Protein AF-A0A354UTJ9-F1 (afdb_monomer)

Structure (mmCIF, N/CA/C/O backbone):
data_AF-A0A354UTJ9-F1
#
_entry.id   AF-A0A354UTJ9-F1
#
loop_
_atom_site.group_PDB
_atom_site.id
_atom_site.type_symbol
_atom_site.label_atom_id
_atom_site.label_alt_id
_atom_site.label_comp_id
_atom_site.label_asym_id
_atom_site.label_entity_id
_atom_site.label_seq_id
_atom_site.pdbx_PDB_ins_code
_atom_site.Cartn_x
_atom_site.Cartn_y
_atom_site.Cartn_z
_atom_site.occupancy
_atom_site.B_iso_or_equiv
_atom_site.auth_seq_id
_atom_site.auth_comp_id
_atom_site.auth_asym_id
_atom_site.auth_atom_id
_atom_site.pdbx_PDB_model_num
ATOM 1 N N . MET A 1 1 ? -16.899 8.400 -0.176 1.00 86.94 1 MET A N 1
ATOM 2 C CA . MET A 1 1 ? -15.463 8.685 0.116 1.00 86.94 1 MET A CA 1
ATOM 3 C C . MET A 1 1 ? -15.221 9.088 1.576 1.00 86.94 1 MET A C 1
ATOM 5 O O . MET A 1 1 ? -15.669 10.151 2.000 1.00 86.94 1 MET A O 1
ATOM 9 N N . LYS A 1 2 ? -14.462 8.283 2.331 1.00 93.56 2 LYS A N 1
ATOM 10 C CA . LYS A 1 2 ? -14.085 8.515 3.740 1.00 93.56 2 LYS A CA 1
ATOM 11 C C . LYS A 1 2 ? -12.638 9.000 3.842 1.00 93.56 2 LYS A C 1
ATOM 13 O O . LYS A 1 2 ? -11.734 8.333 3.350 1.00 93.56 2 LYS A O 1
ATOM 18 N N . LYS A 1 3 ? -12.393 10.147 4.485 1.00 97.06 3 LYS A N 1
ATOM 19 C CA . LYS A 1 3 ? -11.025 10.623 4.762 1.00 97.06 3 LYS A CA 1
ATOM 20 C C . LYS A 1 3 ? -10.409 9.790 5.889 1.00 97.06 3 LYS A C 1
ATOM 22 O O . LYS A 1 3 ? -11.050 9.632 6.921 1.00 97.06 3 LYS A O 1
ATOM 27 N N . VAL A 1 4 ? -9.175 9.327 5.703 1.00 97.25 4 VAL A N 1
ATOM 28 C CA . VAL A 1 4 ? -8.448 8.500 6.681 1.00 97.25 4 VAL A CA 1
ATOM 29 C C . VAL A 1 4 ? -7.002 8.959 6.844 1.00 97.25 4 VAL A C 1
ATOM 31 O O . VAL A 1 4 ? -6.419 9.572 5.940 1.00 97.25 4 VAL A O 1
ATOM 34 N N . VAL A 1 5 ? -6.409 8.643 7.989 1.00 97.50 5 VAL A N 1
ATOM 35 C CA . VAL A 1 5 ? -4.955 8.585 8.166 1.00 97.50 5 VAL A CA 1
ATOM 36 C C . VAL A 1 5 ? -4.512 7.163 7.859 1.00 97.50 5 VAL A C 1
ATOM 38 O O . VAL A 1 5 ? -5.153 6.218 8.301 1.00 97.50 5 VAL A O 1
ATOM 41 N N . TYR A 1 6 ? -3.418 6.993 7.121 1.00 97.81 6 TYR A N 1
ATOM 42 C CA . TYR A 1 6 ? -2.927 5.666 6.753 1.00 97.81 6 TYR A CA 1
ATOM 43 C C . TYR A 1 6 ? -1.425 5.492 6.999 1.00 97.81 6 TYR A C 1
ATOM 45 O O . TYR A 1 6 ? -0.645 6.449 7.064 1.00 97.81 6 TYR A O 1
ATOM 53 N N . SER A 1 7 ? -1.014 4.229 7.085 1.00 96.88 7 SER A N 1
ATOM 54 C CA . SER A 1 7 ? 0.371 3.770 7.117 1.00 96.88 7 SER A CA 1
ATOM 55 C C . SER A 1 7 ? 0.489 2.481 6.309 1.00 96.88 7 SER A C 1
ATOM 57 O O . SER A 1 7 ? -0.135 1.484 6.652 1.00 96.88 7 SER A O 1
ATOM 59 N N . ILE A 1 8 ? 1.336 2.487 5.284 1.00 96.69 8 ILE A N 1
ATOM 60 C CA . ILE A 1 8 ? 1.539 1.377 4.353 1.00 96.69 8 ILE A CA 1
ATOM 61 C C . ILE A 1 8 ? 3.026 1.027 4.309 1.00 96.69 8 ILE A C 1
ATOM 63 O O . ILE A 1 8 ? 3.877 1.918 4.247 1.00 96.69 8 ILE A O 1
ATOM 67 N N . LYS A 1 9 ? 3.347 -0.267 4.334 1.00 95.62 9 LYS A N 1
ATOM 68 C CA . LYS A 1 9 ? 4.718 -0.788 4.225 1.00 95.62 9 LYS A CA 1
ATOM 69 C C . LYS A 1 9 ? 4.750 -1.983 3.285 1.00 95.62 9 LYS A C 1
ATOM 71 O O . LYS A 1 9 ? 3.841 -2.804 3.338 1.00 95.62 9 LYS A O 1
ATOM 76 N N . LYS A 1 10 ? 5.801 -2.125 2.474 1.00 94.25 10 LYS A N 1
ATOM 77 C CA . LYS A 1 10 ? 6.042 -3.386 1.751 1.00 94.25 10 LYS A CA 1
ATOM 78 C C . LYS A 1 10 ? 6.404 -4.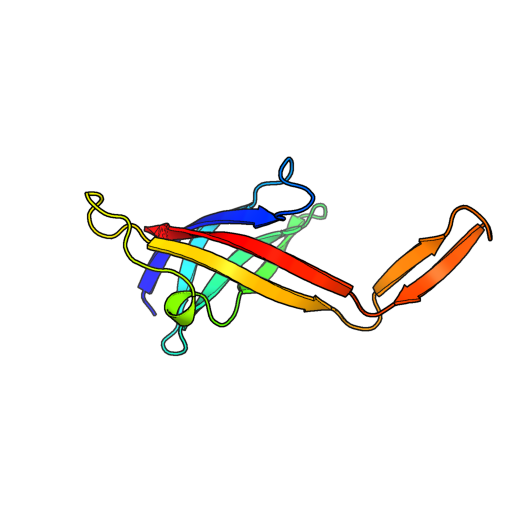469 2.764 1.00 94.25 10 LYS A C 1
ATOM 80 O O . LYS A 1 10 ? 7.217 -4.219 3.651 1.00 94.25 10 LYS A O 1
ATOM 85 N N . VAL A 1 11 ? 5.851 -5.669 2.618 1.00 91.44 11 VAL A N 1
ATOM 86 C CA . VAL A 1 11 ? 6.122 -6.768 3.561 1.00 91.44 11 VAL A CA 1
ATOM 87 C C . VAL A 1 11 ? 7.564 -7.257 3.443 1.00 91.44 11 VAL A C 1
ATOM 89 O O . VAL A 1 11 ? 8.264 -7.368 4.443 1.00 91.44 11 VAL A O 1
ATOM 92 N N . ARG A 1 12 ? 8.050 -7.466 2.214 1.00 83.12 12 ARG A N 1
ATOM 93 C CA . ARG A 1 12 ? 9.417 -7.954 1.953 1.00 83.12 12 ARG A CA 1
ATOM 94 C C . ARG A 1 12 ? 10.509 -6.875 2.047 1.00 83.12 12 ARG A C 1
ATOM 96 O O . ARG A 1 12 ? 11.682 -7.200 1.928 1.00 83.12 12 ARG A O 1
ATOM 103 N N . ASN A 1 13 ? 10.142 -5.602 2.222 1.00 77.38 13 ASN A N 1
ATOM 104 C CA . ASN A 1 13 ? 11.080 -4.485 2.378 1.00 77.38 13 ASN A CA 1
ATOM 105 C C . ASN A 1 13 ? 10.438 -3.369 3.222 1.00 77.38 13 ASN A C 1
ATOM 107 O O . ASN A 1 13 ? 9.905 -2.390 2.695 1.00 77.38 13 ASN A O 1
ATOM 111 N N . SER A 1 14 ? 10.425 -3.563 4.542 1.00 73.25 14 SER A N 1
ATOM 112 C CA . SER A 1 14 ? 9.641 -2.748 5.478 1.00 73.25 14 SER A CA 1
ATOM 113 C C . SER A 1 14 ? 10.263 -1.405 5.864 1.00 73.25 14 SER A C 1
ATOM 115 O O . SER A 1 14 ? 9.617 -0.636 6.586 1.00 73.25 14 SER A O 1
ATOM 117 N N . ASP A 1 15 ? 11.497 -1.140 5.430 1.00 77.81 15 ASP A N 1
ATOM 118 C CA . ASP A 1 15 ? 12.242 0.075 5.782 1.00 77.81 15 ASP A CA 1
ATOM 119 C C . ASP A 1 15 ? 11.613 1.317 5.141 1.00 77.81 15 ASP A C 1
ATOM 121 O O . ASP A 1 15 ? 11.613 2.405 5.719 1.00 77.81 15 ASP A O 1
ATOM 125 N N . GLU A 1 16 ? 10.978 1.143 3.979 1.00 81.12 16 GLU A N 1
ATOM 126 C CA . GLU A 1 16 ? 10.193 2.186 3.332 1.00 81.12 16 GLU A CA 1
ATOM 127 C C . GLU A 1 16 ? 8.731 2.150 3.799 1.00 81.12 16 GLU A C 1
ATOM 129 O O . GLU A 1 16 ? 7.978 1.199 3.556 1.00 81.12 16 GLU A O 1
ATOM 134 N N . LYS A 1 17 ? 8.307 3.242 4.441 1.00 88.75 17 LYS A N 1
ATOM 135 C CA . LYS A 1 17 ? 6.927 3.470 4.878 1.00 88.75 17 LYS A CA 1
ATOM 136 C C . LYS A 1 17 ? 6.309 4.633 4.108 1.00 88.75 17 LYS A C 1
ATOM 138 O O . LYS A 1 17 ? 6.873 5.723 4.057 1.00 88.75 17 LYS A O 1
ATOM 143 N N . LEU A 1 18 ? 5.102 4.423 3.592 1.00 93.06 18 LEU A N 1
ATOM 144 C CA . LEU A 1 18 ? 4.245 5.469 3.042 1.00 93.06 18 LEU A CA 1
ATOM 145 C C . LEU A 1 18 ? 3.142 5.786 4.059 1.00 93.06 18 LEU A C 1
ATOM 147 O O . LEU A 1 18 ? 2.366 4.910 4.428 1.00 93.06 18 LEU A O 1
ATOM 151 N N . SER A 1 19 ? 3.052 7.026 4.529 1.00 95.06 19 SER A N 1
ATOM 152 C CA . SER A 1 19 ? 2.008 7.441 5.475 1.00 95.06 19 SER A CA 1
ATOM 153 C C . SER A 1 19 ? 1.539 8.861 5.218 1.00 95.06 19 SER A C 1
ATOM 155 O O . SER A 1 19 ? 2.311 9.693 4.744 1.00 95.06 19 SER A O 1
ATOM 157 N N . GLY A 1 20 ? 0.292 9.146 5.577 1.00 95.44 20 GLY A N 1
ATOM 158 C CA . GLY A 1 20 ? -0.296 10.469 5.419 1.00 95.44 20 GLY A CA 1
ATOM 159 C C . GLY A 1 20 ? -1.816 10.424 5.474 1.00 95.44 20 GLY A C 1
ATOM 160 O O . GLY A 1 20 ? -2.400 9.515 6.060 1.00 95.44 20 GLY A O 1
ATOM 161 N N . PHE A 1 21 ? -2.447 11.413 4.843 1.00 96.44 21 PHE A N 1
ATOM 162 C CA . PHE A 1 21 ? -3.895 11.455 4.665 1.00 96.44 21 PHE A CA 1
ATOM 163 C C . PHE A 1 21 ? -4.289 10.896 3.302 1.00 96.44 21 PHE A C 1
ATOM 165 O O . PHE A 1 21 ? -3.661 11.209 2.285 1.00 96.44 21 PHE A O 1
ATOM 172 N N . GLY A 1 22 ? -5.352 10.104 3.286 1.00 96.50 22 GLY A N 1
ATOM 173 C CA . GLY A 1 22 ? -5.926 9.518 2.083 1.00 96.50 22 GLY A CA 1
ATOM 174 C C . GLY A 1 22 ? -7.446 9.511 2.130 1.00 96.50 22 GLY A C 1
ATOM 175 O O . GLY A 1 22 ? -8.061 10.072 3.042 1.00 96.50 22 GLY A O 1
ATOM 176 N N . PHE A 1 23 ? -8.036 8.878 1.124 1.00 97.81 23 PHE A N 1
ATOM 177 C CA . PHE A 1 23 ? -9.475 8.676 1.033 1.00 97.81 23 PHE A CA 1
ATOM 178 C C . PHE A 1 23 ? -9.756 7.231 0.659 1.00 97.81 23 PHE A C 1
ATOM 180 O O . PHE A 1 23 ? -9.142 6.729 -0.274 1.00 97.81 23 PHE A O 1
ATOM 187 N N . ILE A 1 24 ? -10.683 6.594 1.358 1.00 97.44 24 ILE A N 1
ATOM 188 C CA . ILE A 1 24 ? -11.265 5.328 0.925 1.00 97.44 24 ILE A CA 1
ATOM 189 C C . ILE A 1 24 ? -12.492 5.659 0.073 1.00 97.44 24 ILE A C 1
ATOM 191 O O . ILE A 1 24 ? -13.339 6.454 0.503 1.00 97.44 24 ILE A O 1
ATOM 195 N N . ASN A 1 25 ? -12.538 5.162 -1.164 1.00 96.94 25 ASN A N 1
ATOM 196 C CA . ASN A 1 25 ? -13.701 5.309 -2.042 1.00 96.94 25 ASN A CA 1
ATOM 197 C C . ASN A 1 25 ? -14.773 4.256 -1.711 1.00 96.94 25 ASN A C 1
ATOM 199 O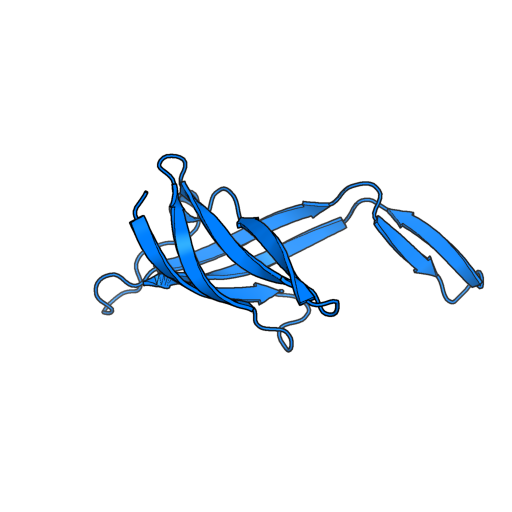 O . ASN A 1 25 ? -14.591 3.436 -0.821 1.00 96.94 25 ASN A O 1
ATOM 203 N N . ASP A 1 26 ? -15.901 4.296 -2.413 1.00 95.88 26 ASP A N 1
ATOM 204 C CA . ASP A 1 26 ? -17.036 3.418 -2.107 1.00 95.88 26 ASP A CA 1
ATOM 205 C C . ASP A 1 26 ? -16.807 1.962 -2.589 1.00 95.88 26 ASP A C 1
ATOM 207 O O . ASP A 1 26 ? -17.596 1.077 -2.278 1.00 95.88 26 ASP A O 1
ATOM 211 N N . GLU A 1 27 ? -15.711 1.707 -3.314 1.00 96.19 27 GLU A N 1
ATOM 212 C CA . GLU A 1 27 ? -15.255 0.376 -3.752 1.00 96.19 27 GLU A CA 1
ATOM 213 C C . GLU A 1 27 ? -14.261 -0.256 -2.758 1.00 96.19 27 GLU A C 1
ATOM 215 O O . GLU A 1 27 ? -13.826 -1.392 -2.948 1.00 96.19 27 GLU A O 1
ATOM 220 N N . GLY A 1 28 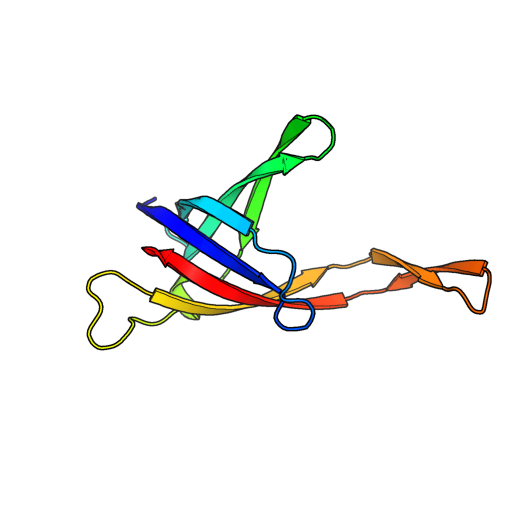? -13.881 0.466 -1.699 1.00 96.12 28 GLY A N 1
ATOM 221 C CA . GLY A 1 28 ? -12.897 0.012 -0.717 1.00 96.12 28 GLY A CA 1
ATOM 222 C C . GLY A 1 28 ? -11.437 0.286 -1.096 1.00 96.12 28 GLY A C 1
ATOM 223 O O . GLY A 1 28 ? -10.533 -0.164 -0.393 1.00 96.12 28 GLY A O 1
ATOM 224 N N . THR A 1 29 ? -11.177 1.050 -2.161 1.00 97.94 29 THR A N 1
ATOM 225 C CA . THR A 1 29 ? -9.828 1.451 -2.593 1.00 97.94 29 THR A CA 1
ATOM 226 C C . THR A 1 29 ? -9.309 2.625 -1.765 1.00 97.94 29 THR A C 1
ATOM 228 O O . THR A 1 29 ? -9.944 3.681 -1.671 1.00 97.94 29 THR A O 1
ATOM 231 N N . LEU A 1 30 ? -8.093 2.490 -1.228 1.00 98.00 30 LEU A N 1
ATOM 232 C CA . LEU A 1 30 ? -7.380 3.567 -0.546 1.00 98.00 30 LEU A CA 1
ATOM 233 C C . LEU A 1 30 ? -6.586 4.421 -1.543 1.00 98.00 30 LEU A C 1
ATOM 235 O O . LEU A 1 30 ? -5.608 3.982 -2.147 1.00 98.00 30 LEU A O 1
ATOM 239 N N . LEU A 1 31 ? -6.973 5.689 -1.654 1.00 97.62 31 LEU A N 1
ATOM 240 C CA . LEU A 1 31 ? -6.335 6.700 -2.489 1.00 97.62 31 LEU A CA 1
ATOM 241 C C . LEU A 1 31 ? -5.361 7.549 -1.662 1.00 97.62 31 LEU A C 1
ATOM 243 O O . LEU A 1 31 ? -5.752 8.392 -0.846 1.00 97.62 31 LEU A O 1
ATOM 247 N N . CYS A 1 32 ? -4.071 7.362 -1.914 1.00 96.44 32 CYS A N 1
ATOM 248 C CA . CYS A 1 32 ? -2.969 8.064 -1.270 1.00 96.44 32 CYS A CA 1
ATOM 249 C C . CYS A 1 32 ? -2.486 9.226 -2.147 1.00 96.44 32 CYS A C 1
ATOM 251 O O . CYS A 1 32 ? -1.996 9.014 -3.256 1.00 96.44 32 CYS A O 1
ATOM 253 N N . LYS A 1 33 ? -2.559 10.467 -1.647 1.00 92.12 33 LYS A N 1
ATOM 254 C CA . LYS A 1 33 ? -1.920 11.610 -2.318 1.00 92.12 33 LYS A CA 1
ATOM 255 C C . LYS A 1 33 ? -0.425 11.615 -2.012 1.00 92.12 33 LYS A C 1
ATOM 257 O O . LYS A 1 33 ? -0.032 11.722 -0.853 1.00 92.12 33 LYS A O 1
ATOM 262 N N . CYS A 1 34 ? 0.396 11.527 -3.050 1.00 90.62 34 CYS A N 1
ATOM 263 C CA . CYS A 1 34 ? 1.843 11.410 -2.947 1.00 90.62 34 CYS A CA 1
ATOM 264 C C . CYS A 1 34 ? 2.550 12.520 -3.734 1.00 90.62 34 CYS A C 1
ATOM 266 O O . CYS A 1 34 ? 2.001 13.124 -4.659 1.00 90.62 34 CYS A O 1
ATOM 268 N N . VAL A 1 35 ? 3.806 12.768 -3.372 1.00 90.31 35 VAL A N 1
ATOM 269 C CA . VAL A 1 35 ? 4.714 13.657 -4.100 1.00 90.31 35 VA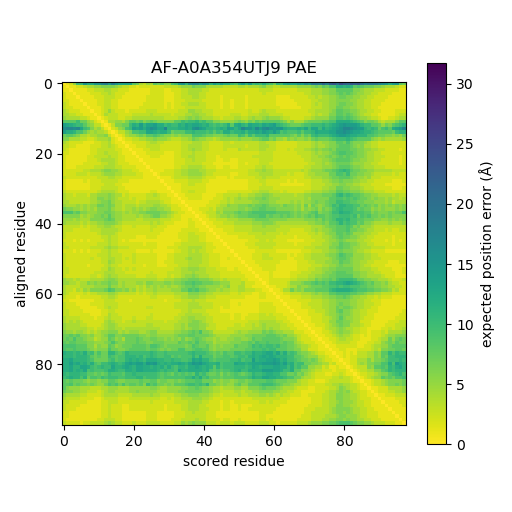L A CA 1
ATOM 270 C C . VAL A 1 35 ? 5.928 12.829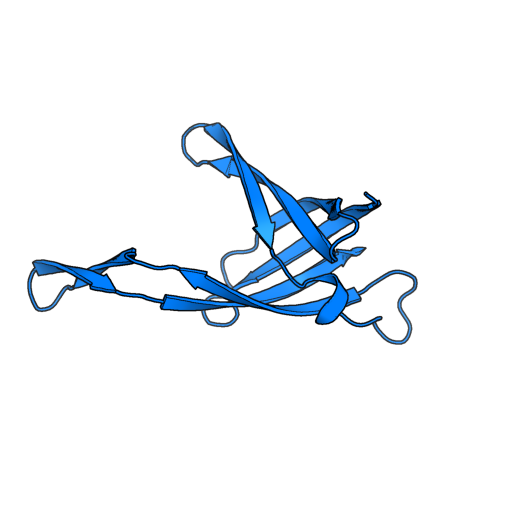 -4.493 1.00 90.31 35 VAL A C 1
ATOM 272 O O . VAL A 1 35 ? 6.520 12.148 -3.660 1.00 90.31 35 VAL A O 1
ATOM 275 N N . SER A 1 36 ? 6.251 12.808 -5.782 1.00 87.62 36 SER A N 1
ATOM 276 C CA . SER A 1 36 ? 7.430 12.100 -6.290 1.00 87.62 36 SER A CA 1
ATOM 277 C C . SER A 1 36 ? 8.717 12.794 -5.838 1.00 87.62 36 SER A C 1
ATOM 279 O O . SER A 1 36 ? 8.695 13.956 -5.435 1.00 87.62 36 SER A O 1
ATOM 281 N N . LYS A 1 37 ? 9.865 12.117 -5.979 1.00 86.50 37 LYS A N 1
ATOM 282 C CA . LYS A 1 37 ? 11.182 12.729 -5.717 1.00 86.50 37 LYS A CA 1
ATOM 283 C C . LYS A 1 37 ? 11.419 13.997 -6.551 1.00 86.50 37 LYS A C 1
ATOM 285 O O . LYS A 1 37 ? 12.092 14.906 -6.090 1.00 86.50 37 LYS A O 1
ATOM 290 N N . ALA A 1 38 ? 10.817 14.081 -7.740 1.00 93.19 38 ALA A N 1
ATOM 291 C CA . ALA A 1 38 ? 10.874 15.248 -8.622 1.00 93.19 38 ALA A CA 1
ATOM 292 C C . ALA A 1 38 ? 9.831 16.338 -8.281 1.00 93.19 38 ALA A C 1
ATOM 294 O O . ALA A 1 38 ? 9.609 17.250 -9.070 1.00 93.19 38 ALA A O 1
ATOM 295 N N . GLY A 1 39 ? 9.113 16.226 -7.158 1.00 92.75 39 GLY A N 1
ATOM 296 C CA . GLY A 1 39 ? 8.100 17.199 -6.732 1.00 92.75 39 GLY A CA 1
ATOM 297 C C . GLY A 1 39 ? 6.744 17.082 -7.442 1.00 92.75 39 GLY A C 1
ATOM 298 O O . GLY A 1 39 ? 5.780 17.742 -7.052 1.00 92.75 39 GLY A O 1
ATOM 299 N N . LYS A 1 40 ? 6.613 16.212 -8.452 1.00 95.56 40 LYS A N 1
ATOM 300 C CA . LYS A 1 40 ? 5.338 15.984 -9.148 1.00 95.56 40 LYS A CA 1
ATOM 301 C C . LYS A 1 40 ? 4.351 15.258 -8.236 1.00 95.56 40 LYS A C 1
ATOM 303 O O . LYS A 1 40 ? 4.675 14.194 -7.703 1.00 95.56 40 LYS A O 1
ATOM 308 N N . ARG A 1 41 ? 3.151 15.823 -8.087 1.00 94.00 41 ARG A N 1
ATOM 309 C CA . ARG A 1 41 ? 2.034 15.214 -7.353 1.00 94.00 41 ARG A CA 1
ATOM 310 C C . ARG A 1 41 ? 1.434 14.064 -8.157 1.00 94.00 41 ARG A C 1
ATOM 312 O O . ARG A 1 41 ? 1.284 14.178 -9.371 1.00 94.00 41 ARG A O 1
ATOM 319 N N . TYR A 1 42 ? 1.068 12.990 -7.473 1.00 94.12 42 TYR A N 1
ATOM 320 C CA . TYR A 1 42 ? 0.354 11.857 -8.053 1.00 94.12 42 TYR A CA 1
ATOM 321 C C . TYR A 1 42 ? -0.539 11.196 -6.997 1.00 94.12 42 TYR A C 1
ATOM 323 O O . TYR A 1 42 ? -0.355 11.412 -5.797 1.00 94.12 42 TYR A O 1
ATOM 331 N N . THR A 1 43 ? -1.508 10.404 -7.446 1.00 94.31 43 THR A N 1
ATOM 332 C CA . THR A 1 43 ? -2.342 9.576 -6.569 1.00 94.31 43 THR A CA 1
ATOM 333 C C . THR A 1 43 ? -1.921 8.130 -6.747 1.00 94.31 43 THR A C 1
ATOM 335 O O . THR A 1 43 ? -1.817 7.658 -7.876 1.00 94.31 43 THR A O 1
ATOM 338 N N . ARG A 1 44 ? -1.669 7.437 -5.641 1.00 94.81 44 ARG A N 1
ATOM 339 C CA . ARG A 1 44 ? -1.463 5.991 -5.626 1.00 94.81 44 ARG A CA 1
ATOM 340 C C . ARG A 1 44 ? -2.719 5.327 -5.079 1.00 94.81 44 ARG A C 1
ATOM 342 O O . ARG A 1 44 ? -3.197 5.748 -4.030 1.00 94.81 44 ARG A O 1
ATOM 349 N N . ALA A 1 45 ? -3.236 4.335 -5.791 1.00 96.06 45 ALA A N 1
ATOM 350 C CA . ALA A 1 45 ? -4.369 3.530 -5.361 1.00 96.06 45 ALA A CA 1
ATOM 351 C C . ALA A 1 45 ? -3.870 2.202 -4.783 1.00 96.06 45 ALA A C 1
ATOM 353 O O . ALA A 1 45 ? -2.914 1.623 -5.301 1.00 96.06 45 ALA A O 1
ATOM 354 N N . PHE A 1 46 ? -4.500 1.768 -3.698 1.00 97.00 46 PHE A N 1
ATOM 355 C CA . PHE A 1 46 ? -4.385 0.424 -3.150 1.00 97.00 46 PHE A CA 1
ATOM 356 C C . PHE A 1 46 ? -5.791 -0.149 -3.120 1.00 97.00 46 PHE A C 1
ATOM 358 O O . PHE A 1 46 ? -6.609 0.268 -2.295 1.00 97.00 46 PHE A O 1
ATOM 365 N N . ASP A 1 47 ? -6.074 -1.022 -4.076 1.00 96.25 47 ASP A N 1
ATOM 366 C CA . ASP A 1 47 ? -7.379 -1.649 -4.211 1.00 96.25 47 ASP A CA 1
ATOM 367 C C . ASP A 1 47 ? -7.595 -2.691 -3.112 1.00 96.25 47 ASP A C 1
ATOM 369 O O . ASP A 1 47 ? -6.656 -3.131 -2.444 1.00 96.25 47 ASP A O 1
ATOM 373 N N . GLU A 1 48 ? -8.861 -3.043 -2.909 1.00 96.00 48 GLU A N 1
ATOM 374 C CA . GLU A 1 48 ? -9.292 -4.095 -1.985 1.00 96.00 48 GLU A CA 1
ATOM 375 C C . GLU A 1 48 ? -8.949 -3.849 -0.494 1.00 96.00 48 GLU A C 1
ATOM 377 O O . GLU A 1 48 ? -8.939 -4.769 0.329 1.00 96.00 48 GLU A O 1
ATOM 382 N N . VAL A 1 49 ? -8.662 -2.600 -0.105 1.00 97.50 49 VAL A N 1
ATOM 383 C CA . VAL A 1 49 ? -8.238 -2.271 1.265 1.00 97.50 49 VAL A CA 1
ATOM 384 C C . VAL A 1 49 ? -9.345 -2.526 2.285 1.00 97.50 49 VAL A C 1
ATOM 386 O O . VAL A 1 49 ? -9.045 -3.093 3.332 1.00 97.50 49 VAL A O 1
ATOM 389 N N . GLU A 1 50 ? -10.601 -2.156 2.024 1.00 96.12 50 GLU A N 1
ATOM 390 C CA . GLU A 1 50 ? -11.702 -2.449 2.965 1.00 96.12 50 GLU A CA 1
ATOM 391 C C . GLU A 1 50 ? -12.056 -3.940 3.034 1.00 96.12 50 GLU A C 1
ATOM 393 O O . GLU A 1 50 ? -12.540 -4.413 4.060 1.00 96.12 50 GLU A O 1
ATOM 398 N N . GLN A 1 51 ? -11.789 -4.685 1.965 1.00 97.19 51 GLN A N 1
ATOM 399 C CA . GLN A 1 51 ? -12.043 -6.116 1.866 1.00 97.19 51 GLN A CA 1
ATOM 400 C C . GLN A 1 51 ? -11.036 -6.907 2.712 1.00 97.19 51 GLN A C 1
ATOM 402 O O . GLN A 1 51 ? -11.424 -7.849 3.405 1.00 97.19 51 GLN A O 1
ATOM 407 N N . HIS A 1 52 ? -9.761 -6.501 2.693 1.00 97.81 52 HIS A N 1
ATOM 408 C CA . HIS A 1 52 ? -8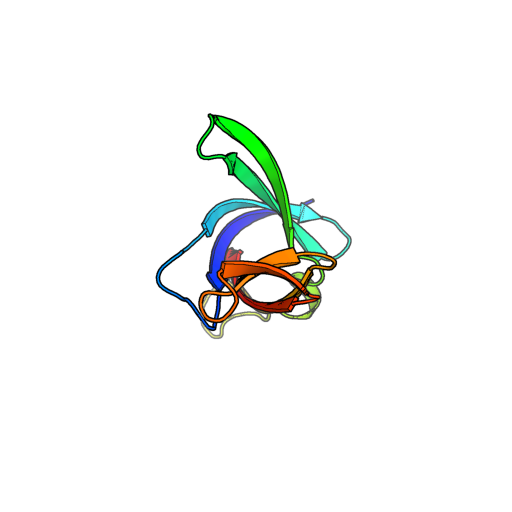.672 -7.233 3.355 1.00 97.81 52 HIS A CA 1
ATOM 409 C C . HIS A 1 52 ? -8.178 -6.610 4.665 1.00 97.81 52 HIS A C 1
ATOM 411 O O . HIS A 1 52 ? -7.371 -7.221 5.370 1.00 97.81 52 HIS A O 1
ATOM 417 N N . CYS A 1 53 ? -8.621 -5.401 5.022 1.00 97.81 53 CYS A N 1
ATOM 418 C CA . CYS A 1 53 ? -8.318 -4.800 6.320 1.00 97.81 53 CYS A CA 1
ATOM 419 C C . CYS A 1 53 ? -9.463 -4.999 7.306 1.00 97.81 53 CYS A C 1
ATOM 421 O O . CYS A 1 53 ? -10.601 -4.606 7.068 1.00 97.81 53 CYS A O 1
ATOM 423 N N . HIS A 1 54 ? -9.136 -5.536 8.478 1.00 97.56 54 HIS A N 1
ATOM 424 C CA . HIS A 1 54 ? -10.115 -5.844 9.511 1.00 97.56 54 HIS A CA 1
ATOM 425 C C . HIS A 1 54 ? -9.937 -4.948 10.742 1.00 97.56 54 HIS A C 1
ATOM 427 O O . HIS A 1 54 ? -8.826 -4.460 10.988 1.00 97.56 54 HIS A O 1
ATOM 433 N N . PRO A 1 55 ? -11.008 -4.725 11.529 1.00 97.75 55 PRO A N 1
ATOM 434 C CA . PRO A 1 55 ? -10.927 -3.977 12.776 1.00 97.75 55 PRO A CA 1
ATOM 435 C C . PRO A 1 55 ? -9.880 -4.558 13.729 1.00 97.75 55 PRO A C 1
ATOM 437 O O . PRO A 1 55 ? -9.782 -5.773 13.911 1.00 97.75 55 PRO A O 1
ATOM 440 N N . ILE A 1 56 ? -9.125 -3.686 14.389 1.00 97.50 56 ILE A N 1
ATOM 441 C CA . ILE A 1 56 ? -8.157 -4.085 15.409 1.00 97.50 56 ILE A CA 1
ATOM 442 C C . ILE A 1 56 ? -8.869 -4.184 16.760 1.00 97.50 56 ILE A C 1
ATOM 444 O O . ILE A 1 56 ? -9.443 -3.214 17.256 1.00 97.50 56 ILE A O 1
ATOM 448 N N . ILE A 1 57 ? -8.796 -5.358 17.391 1.00 96.12 57 ILE A N 1
ATOM 449 C CA . ILE A 1 57 ? -9.416 -5.608 18.700 1.00 96.12 57 ILE A CA 1
ATOM 450 C C . ILE A 1 57 ? -8.894 -4.593 19.729 1.00 96.12 57 ILE A C 1
ATOM 452 O O . ILE A 1 57 ? -7.688 -4.431 19.912 1.00 96.12 57 ILE A O 1
ATOM 456 N N . GLY A 1 58 ? -9.817 -3.906 20.407 1.00 95.62 58 GLY A N 1
ATOM 457 C CA . GLY A 1 58 ? -9.494 -2.906 21.430 1.00 95.62 58 GLY A CA 1
ATOM 458 C C . GLY A 1 58 ? -9.028 -1.548 20.890 1.00 95.62 58 GLY A C 1
ATOM 459 O O . GLY A 1 58 ? -8.573 -0.713 21.674 1.00 95.62 58 GLY A O 1
ATOM 460 N N . LYS A 1 59 ? -9.128 -1.299 19.577 1.00 95.50 59 LYS A N 1
ATOM 461 C CA . LYS A 1 59 ? -8.820 -0.005 18.954 1.00 95.50 59 LYS A CA 1
ATOM 462 C C . LYS A 1 59 ? -10.004 0.479 18.126 1.00 95.50 59 LYS A C 1
ATOM 464 O O . LYS A 1 59 ? -10.332 -0.078 17.085 1.00 95.50 59 LYS A O 1
ATOM 469 N N . GLU A 1 60 ? -10.647 1.538 18.597 1.00 94.56 60 GLU A N 1
ATOM 470 C CA . GLU A 1 60 ? -11.810 2.095 17.917 1.00 94.56 60 GLU A CA 1
ATOM 471 C C . GLU A 1 60 ? -11.418 2.729 16.575 1.00 94.56 60 GLU A C 1
ATOM 473 O O . GLU A 1 60 ? -10.496 3.550 16.507 1.00 94.56 60 GLU A O 1
ATOM 478 N N . ASN A 1 61 ? -12.154 2.362 15.521 1.00 94.38 61 ASN A N 1
ATOM 479 C CA . ASN A 1 61 ? -11.990 2.861 14.154 1.00 94.38 61 ASN A CA 1
ATOM 480 C C . ASN A 1 61 ? -10.609 2.605 13.529 1.00 94.38 61 ASN A C 1
ATOM 482 O O . ASN A 1 61 ? -10.266 3.261 12.551 1.00 94.38 61 ASN A O 1
ATOM 486 N N . GLU A 1 62 ? -9.823 1.665 14.057 1.00 97.81 62 GLU A N 1
ATOM 487 C CA . GLU A 1 62 ? -8.539 1.283 13.468 1.00 97.81 62 GLU A CA 1
ATOM 488 C C . GLU A 1 62 ? -8.647 -0.060 12.762 1.00 97.81 62 GLU A C 1
ATOM 490 O O . GLU A 1 62 ? -9.175 -1.029 13.309 1.00 97.81 62 GLU A O 1
ATOM 495 N N . PHE A 1 63 ? -8.102 -0.110 11.552 1.00 98.31 63 PHE A N 1
ATOM 496 C CA . PHE A 1 63 ? -8.174 -1.266 10.671 1.00 98.31 63 PHE A CA 1
ATOM 497 C C . PHE A 1 63 ? -6.773 -1.629 10.194 1.00 98.31 63 PHE A C 1
ATOM 499 O O . PHE A 1 63 ? -5.929 -0.752 9.984 1.00 98.31 63 PHE A O 1
ATOM 506 N N . LYS A 1 64 ? -6.509 -2.925 10.027 1.00 98.12 64 LYS A N 1
ATOM 507 C CA . LYS A 1 64 ? -5.237 -3.417 9.496 1.00 98.12 64 LYS A CA 1
ATOM 508 C C . LYS A 1 64 ? -5.443 -4.661 8.646 1.00 98.12 64 LYS A C 1
ATOM 510 O O . LYS A 1 64 ? -6.257 -5.514 8.984 1.00 98.12 64 LYS A O 1
ATOM 515 N N . GLY A 1 65 ? -4.656 -4.772 7.587 1.00 97.88 65 GLY A N 1
ATOM 516 C CA . GLY A 1 65 ? -4.676 -5.904 6.676 1.00 97.88 65 GLY A CA 1
ATOM 517 C C . GLY A 1 65 ? -3.442 -5.965 5.797 1.00 97.88 65 GLY A C 1
ATOM 518 O O . GLY A 1 65 ? -2.468 -5.223 5.994 1.00 97.88 65 GLY A O 1
ATOM 519 N N . TYR A 1 66 ? -3.510 -6.861 4.824 1.00 97.69 66 TYR A N 1
ATOM 520 C CA . TYR A 1 66 ? -2.516 -7.015 3.776 1.00 97.69 66 TYR A CA 1
ATOM 521 C C . TYR A 1 66 ? -3.217 -6.913 2.427 1.00 97.69 66 TYR A C 1
ATOM 523 O O . TYR A 1 66 ? -4.297 -7.464 2.262 1.00 97.69 66 TYR A O 1
ATOM 531 N N . VAL A 1 67 ? -2.617 -6.191 1.487 1.00 97.19 67 VAL A N 1
ATOM 532 C CA . VAL A 1 67 ? -3.099 -6.106 0.104 1.00 97.19 67 VAL A CA 1
ATOM 533 C C . VAL A 1 67 ? -1.959 -6.419 -0.844 1.00 97.19 67 VAL A C 1
ATOM 535 O O . VAL A 1 67 ? -0.811 -6.029 -0.602 1.00 97.19 67 VAL A O 1
ATOM 538 N N . THR A 1 68 ? -2.281 -7.089 -1.938 1.00 96.06 68 THR A N 1
ATOM 539 C CA . THR A 1 68 ? -1.313 -7.484 -2.954 1.00 96.06 68 THR A CA 1
ATOM 540 C C . THR A 1 68 ? -1.508 -6.638 -4.199 1.00 96.06 68 THR A C 1
ATOM 542 O O . THR A 1 68 ? -2.613 -6.524 -4.715 1.00 96.06 68 THR A O 1
ATOM 545 N N . MET A 1 69 ? -0.427 -6.035 -4.693 1.00 94.12 69 MET A N 1
ATOM 546 C CA . MET A 1 69 ? -0.430 -5.321 -5.967 1.00 94.12 69 MET A CA 1
ATOM 547 C C . MET A 1 69 ? 0.385 -6.081 -7.008 1.00 94.12 69 MET A C 1
ATOM 549 O O . MET A 1 69 ? 1.531 -6.457 -6.747 1.00 94.12 69 MET A O 1
ATOM 553 N N . TYR A 1 70 ? -0.187 -6.212 -8.200 1.00 93.69 70 TYR A N 1
ATOM 554 C CA . TYR A 1 70 ? 0.466 -6.770 -9.379 1.00 93.69 70 TYR A CA 1
ATOM 555 C C . TYR A 1 70 ? 0.971 -5.636 -10.269 1.00 93.69 70 TYR A C 1
ATOM 557 O O . TYR A 1 70 ? 0.210 -4.744 -10.650 1.00 93.69 70 TYR A O 1
ATOM 565 N N . TYR A 1 71 ? 2.264 -5.651 -10.576 1.00 91.44 71 TYR A N 1
ATOM 566 C CA . TYR A 1 71 ? 2.885 -4.716 -11.506 1.00 91.44 71 TYR A CA 1
ATOM 567 C C . TYR A 1 71 ? 3.387 -5.497 -12.707 1.00 91.44 71 TYR A C 1
ATOM 569 O O . TYR A 1 71 ? 4.225 -6.383 -12.547 1.00 91.44 71 TYR A O 1
ATOM 577 N N . ASN A 1 72 ? 2.901 -5.128 -13.886 1.00 93.56 72 ASN A N 1
ATOM 578 C CA . ASN A 1 72 ? 3.323 -5.744 -15.134 1.00 93.56 72 ASN A CA 1
ATOM 579 C C . ASN A 1 72 ? 4.457 -4.944 -15.773 1.00 93.56 72 ASN A C 1
ATOM 581 O O . ASN A 1 72 ? 4.582 -3.737 -15.534 1.00 93.56 72 ASN A O 1
ATOM 585 N N . ASP A 1 73 ? 5.260 -5.621 -16.587 1.00 92.06 73 ASP A N 1
ATOM 586 C CA . ASP A 1 73 ? 6.315 -5.018 -17.405 1.00 92.06 73 ASP A CA 1
ATOM 587 C C . ASP A 1 73 ? 7.331 -4.164 -16.616 1.00 92.06 73 ASP A C 1
ATOM 589 O O . ASP A 1 73 ? 7.793 -3.114 -17.075 1.00 92.06 73 ASP A O 1
ATOM 593 N N . VAL A 1 74 ? 7.702 -4.584 -15.401 1.00 91.62 74 VAL A N 1
ATOM 594 C CA . VAL A 1 74 ? 8.638 -3.820 -14.567 1.00 91.62 74 VAL A CA 1
ATOM 595 C C . VAL A 1 74 ? 10.076 -4.052 -15.040 1.00 91.62 74 VAL A C 1
ATOM 597 O O . VAL A 1 74 ? 10.548 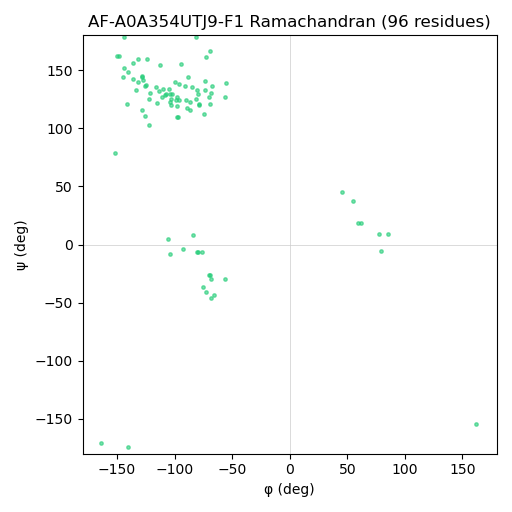-5.190 -14.987 1.00 91.62 74 VAL A O 1
ATOM 600 N N . PRO A 1 75 ? 10.817 -2.998 -15.443 1.00 92.44 75 PRO A N 1
ATOM 601 C CA . PRO A 1 75 ? 12.227 -3.127 -15.778 1.00 92.44 75 PRO A CA 1
ATOM 602 C C . PRO A 1 75 ? 13.046 -3.279 -14.492 1.00 92.44 75 PRO A C 1
ATOM 604 O O . PRO A 1 75 ? 13.165 -2.351 -13.687 1.00 92.44 75 PRO A O 1
ATOM 607 N N . LEU A 1 76 ? 13.633 -4.455 -14.299 1.00 89.56 76 LEU A N 1
ATOM 608 C CA . LEU A 1 76 ? 14.494 -4.780 -13.169 1.00 89.56 76 LEU A CA 1
ATOM 609 C C . LEU A 1 76 ? 15.931 -4.941 -13.656 1.00 89.56 76 LEU A C 1
ATOM 611 O O . LEU A 1 76 ? 16.204 -5.702 -14.579 1.00 89.56 76 LEU A O 1
ATOM 615 N N . TYR A 1 77 ? 16.856 -4.220 -13.023 1.00 90.88 77 TYR A N 1
ATOM 616 C CA . TYR A 1 77 ? 18.271 -4.312 -13.369 1.00 90.88 77 TYR A CA 1
ATOM 617 C C . TYR A 1 77 ? 18.836 -5.675 -12.953 1.00 90.88 77 TYR A C 1
ATOM 619 O O . TYR A 1 77 ? 18.821 -6.029 -11.769 1.00 90.88 77 TYR A O 1
ATOM 627 N N . ASN A 1 78 ? 19.347 -6.415 -13.931 1.00 89.25 78 ASN A N 1
ATOM 628 C CA . ASN A 1 78 ? 20.006 -7.694 -13.759 1.00 89.25 78 ASN A CA 1
ATOM 629 C C . ASN A 1 78 ? 21.526 -7.479 -13.748 1.00 89.25 78 ASN A C 1
ATOM 631 O O . ASN A 1 78 ? 22.144 -7.167 -14.763 1.00 89.25 78 ASN A O 1
ATOM 635 N N . LYS A 1 79 ? 22.133 -7.662 -12.571 1.00 90.50 79 LYS A N 1
ATOM 636 C CA . LYS A 1 79 ? 23.577 -7.473 -12.369 1.00 90.50 79 LYS A CA 1
ATOM 637 C C . LYS A 1 79 ? 24.433 -8.528 -13.070 1.00 90.50 79 LYS A C 1
ATOM 639 O O . LYS A 1 79 ? 25.591 -8.248 -13.350 1.00 90.50 79 LYS A O 1
ATOM 644 N N . GLU A 1 80 ? 23.903 -9.727 -13.304 1.00 92.44 80 GLU A N 1
ATOM 645 C CA . GLU A 1 80 ? 24.664 -10.833 -13.903 1.00 92.44 80 GLU A CA 1
ATOM 646 C C . GLU A 1 80 ? 24.865 -10.626 -15.406 1.00 92.44 80 GLU A C 1
ATOM 648 O O . GLU A 1 80 ? 25.926 -10.941 -15.939 1.00 92.44 80 GLU A O 1
ATOM 653 N N . HIS A 1 81 ? 23.861 -10.060 -16.078 1.00 89.31 81 HIS A N 1
ATOM 654 C CA . HIS A 1 81 ? 23.873 -9.813 -17.521 1.00 89.31 81 HIS A CA 1
ATOM 655 C C . HIS A 1 81 ? 24.074 -8.336 -17.899 1.00 89.31 81 HIS A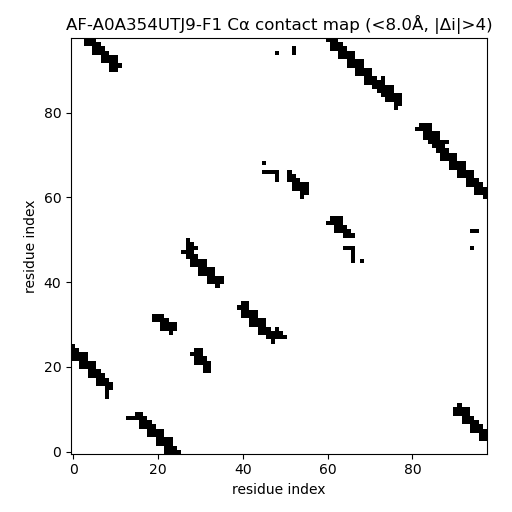 C 1
ATOM 657 O O . HIS A 1 81 ? 24.017 -8.009 -19.082 1.00 89.31 81 HIS A O 1
ATOM 663 N N . ASP A 1 82 ? 24.309 -7.463 -16.911 1.00 93.31 82 ASP A N 1
ATOM 664 C CA . ASP A 1 82 ? 24.459 -6.005 -17.051 1.00 93.31 82 ASP A CA 1
ATOM 665 C C . ASP A 1 82 ? 23.394 -5.36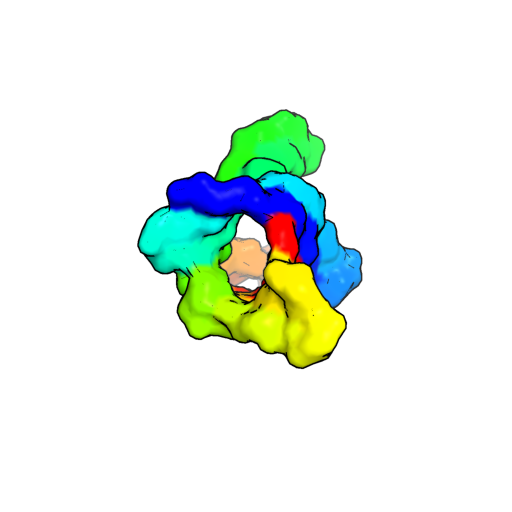3 -17.961 1.00 93.31 82 ASP A C 1
ATOM 667 O O . ASP A 1 82 ? 23.671 -4.562 -18.854 1.00 93.31 82 ASP A O 1
ATOM 671 N N . ASN A 1 83 ? 22.137 -5.760 -17.760 1.00 93.94 83 ASN A N 1
ATOM 672 C CA . ASN A 1 83 ? 21.003 -5.317 -18.564 1.00 93.94 83 ASN A CA 1
ATOM 673 C C . ASN A 1 83 ? 19.731 -5.153 -17.709 1.00 93.94 83 ASN A C 1
ATOM 675 O O . ASN A 1 83 ? 19.737 -5.374 -16.497 1.00 93.94 83 ASN A O 1
ATOM 679 N N . TYR A 1 84 ? 18.634 -4.715 -18.330 1.00 92.00 84 TYR A N 1
ATOM 680 C CA . TYR A 1 84 ? 17.314 -4.692 -17.698 1.00 92.00 84 TYR A CA 1
ATOM 681 C C . TYR A 1 84 ? 16.462 -5.835 -18.238 1.00 92.00 84 TYR A C 1
ATOM 683 O O . TYR A 1 84 ? 16.194 -5.890 -19.438 1.00 92.00 84 TYR A O 1
ATOM 691 N N . ASP A 1 85 ? 15.989 -6.688 -17.334 1.00 91.44 85 ASP A N 1
ATOM 692 C CA . ASP A 1 85 ? 14.944 -7.662 -17.627 1.00 91.44 85 ASP A CA 1
ATOM 693 C C . ASP A 1 85 ? 13.577 -7.015 -17.392 1.00 91.44 85 ASP A C 1
ATOM 695 O O . ASP A 1 85 ? 13.396 -6.253 -16.441 1.00 91.44 85 ASP A O 1
ATOM 699 N N . VAL A 1 86 ? 12.592 -7.358 -18.216 1.00 93.00 86 VAL A N 1
ATOM 700 C CA . VAL A 1 86 ? 11.191 -6.980 -17.996 1.00 93.00 86 VAL A CA 1
ATOM 701 C C . VAL A 1 86 ? 10.489 -8.144 -17.306 1.00 93.00 86 VAL A C 1
ATOM 703 O O . VAL A 1 86 ? 10.551 -9.273 -17.796 1.00 93.00 86 VAL A O 1
ATOM 706 N N . ARG A 1 87 ? 9.875 -7.899 -16.143 1.00 91.25 87 ARG A N 1
ATOM 707 C CA . ARG A 1 87 ? 9.182 -8.937 -15.367 1.00 91.25 87 ARG A CA 1
ATOM 708 C C . ARG A 1 87 ? 7.894 -8.419 -14.751 1.00 91.25 87 ARG A C 1
ATOM 710 O O . ARG A 1 87 ? 7.833 -7.277 -14.295 1.00 91.25 87 ARG A O 1
ATOM 717 N N . ASP A 1 88 ? 6.931 -9.318 -14.627 1.00 93.31 88 ASP A N 1
ATOM 718 C CA . ASP A 1 88 ? 5.767 -9.098 -13.783 1.00 93.31 88 ASP A CA 1
ATOM 719 C C . ASP A 1 88 ? 6.144 -9.407 -12.334 1.00 93.31 88 ASP A C 1
ATOM 721 O O . ASP A 1 88 ? 6.793 -10.418 -12.038 1.00 93.31 88 ASP A O 1
ATOM 725 N N . ILE A 1 89 ? 5.778 -8.510 -11.421 1.00 92.06 89 ILE A N 1
ATOM 726 C CA . ILE A 1 89 ? 6.064 -8.661 -9.997 1.00 92.06 89 ILE A CA 1
ATOM 727 C C . ILE A 1 89 ? 4.808 -8.508 -9.155 1.00 92.06 89 ILE A C 1
ATOM 729 O O . ILE A 1 89 ? 3.972 -7.629 -9.366 1.00 92.06 89 ILE A O 1
ATOM 733 N N . GLU A 1 90 ? 4.744 -9.339 -8.126 1.00 93.06 90 GLU A N 1
ATOM 734 C CA . GLU A 1 90 ? 3.747 -9.269 -7.073 1.00 93.06 90 GLU A CA 1
ATOM 735 C C . GLU A 1 90 ? 4.371 -8.638 -5.826 1.00 93.06 90 GLU A C 1
ATOM 737 O O . GLU A 1 90 ? 5.453 -9.036 -5.374 1.00 93.06 90 GLU A O 1
ATOM 742 N N . VAL A 1 91 ? 3.702 -7.632 -5.264 1.00 93.31 91 VAL A N 1
ATOM 743 C CA . VAL A 1 91 ? 4.164 -6.941 -4.059 1.00 93.31 91 VAL A CA 1
ATOM 744 C C . VAL A 1 91 ? 3.050 -6.893 -3.027 1.00 93.31 91 VAL A C 1
ATOM 746 O O . VAL A 1 91 ? 2.043 -6.214 -3.214 1.00 93.31 91 VAL A O 1
ATOM 749 N N . GLU A 1 92 ? 3.283 -7.555 -1.899 1.00 96.56 92 GLU A N 1
ATOM 750 C CA . GLU A 1 92 ? 2.406 -7.502 -0.733 1.00 96.56 92 GLU A CA 1
ATOM 751 C C . GLU A 1 92 ? 2.732 -6.287 0.149 1.00 96.56 92 GLU A C 1
ATOM 753 O O . GLU A 1 92 ? 3.897 -5.983 0.460 1.00 96.56 92 GLU A O 1
ATOM 758 N N . TYR A 1 93 ? 1.682 -5.597 0.581 1.00 96.69 93 TYR A N 1
ATOM 759 C CA . TYR A 1 93 ? 1.734 -4.423 1.436 1.00 96.69 93 TYR A CA 1
ATOM 760 C C . TYR A 1 93 ? 0.954 -4.663 2.721 1.00 96.69 93 TYR A C 1
ATOM 762 O O . TYR A 1 93 ? -0.213 -5.028 2.680 1.00 96.69 93 TYR A O 1
ATOM 770 N N . SER A 1 94 ? 1.562 -4.364 3.869 1.00 97.12 94 SER A N 1
ATOM 771 C CA . SER A 1 94 ? 0.819 -4.209 5.118 1.00 97.12 94 SER A CA 1
ATOM 772 C C . SER A 1 94 ? 0.208 -2.813 5.164 1.00 97.12 94 SER A C 1
ATOM 774 O O . SER A 1 94 ? 0.928 -1.815 5.043 1.00 97.12 94 SER A O 1
ATOM 776 N N . VAL A 1 95 ? -1.105 -2.751 5.365 1.00 98.00 95 VAL A N 1
ATOM 777 C CA . VAL A 1 95 ? -1.896 -1.520 5.407 1.00 98.00 95 VAL A CA 1
ATOM 778 C C . VAL A 1 95 ? -2.495 -1.360 6.797 1.00 98.00 95 VAL A C 1
ATOM 780 O O . VAL A 1 95 ? -3.015 -2.308 7.376 1.00 98.00 95 VAL A O 1
ATOM 783 N N . TRP A 1 96 ? -2.425 -0.146 7.331 1.00 98.19 96 TRP A N 1
ATOM 784 C CA . TRP A 1 96 ? -3.154 0.295 8.516 1.00 98.19 96 TRP A CA 1
ATOM 785 C C . TRP A 1 96 ? -3.822 1.636 8.215 1.00 98.19 96 TRP A C 1
ATOM 787 O O . TRP A 1 96 ? -3.191 2.491 7.582 1.00 98.19 96 TRP A O 1
ATOM 797 N N . TYR A 1 97 ? -5.053 1.844 8.684 1.00 97.94 97 TYR A N 1
ATOM 798 C CA . TYR A 1 97 ? -5.726 3.141 8.594 1.00 97.94 97 TYR A CA 1
ATOM 799 C C . TYR A 1 97 ? -6.690 3.416 9.756 1.00 97.94 97 TYR A C 1
ATOM 801 O O . TYR A 1 97 ? -7.106 2.497 10.468 1.00 97.94 97 TYR A O 1
ATOM 809 N N . LYS A 1 98 ? -7.027 4.702 9.922 1.00 96.69 98 LYS A N 1
ATOM 810 C CA . LYS A 1 98 ? -7.968 5.246 10.908 1.00 96.69 98 LYS A CA 1
ATOM 811 C C . LYS A 1 98 ? -8.765 6.416 10.337 1.00 96.69 98 LYS A C 1
ATOM 813 O O . LYS A 1 98 ? -8.127 7.306 9.724 1.00 96.69 98 LYS A O 1
#

Foldseek 3Di:
DAKKWKWKAWPVHRPDIDTDIWDQDPQRKTWDWDADPVRDIDIDIFGCNVVAWDDDPPDPPKTKGKGKDKDFQDFDQDPVVRGTDTGIDIIMMIMMID

Solvent-accessible surface area (backbone atoms only — not comparable to full-atom values): 5520 Å² total; per-residue (Å²): 110,47,80,31,42,40,41,36,25,36,67,95,52,60,89,56,69,53,69,50,61,32,34,33,42,92,79,24,29,37,37,36,71,45,65,45,97,87,66,52,73,49,76,46,77,42,63,52,39,58,79,43,30,43,77,41,89,98,42,89,76,29,32,41,29,58,40,76,47,81,44,72,72,39,77,41,80,35,80,90,76,75,42,70,46,71,40,71,46,80,47,50,28,40,41,35,38,69

Secondary structure (DSSP, 8-state):
-EEEEEEEEESS-TT-EEEEEEEE-TTS-EEEEEE-TTS-EEEEEETTHHHHEEEPTT-TT-EEEEEEEEEEEEEEEETTTTEEEEEEEEEEEEEEE-

Radius of gyration: 15.49 Å; Cα contacts (8 Å, |Δi|>4): 208; chains: 1; bounding box: 42×28×40 Å

Sequence (98 aa):
MKKVVYSIKKVRNSDEKLSGFGFINDEGTLLCKCVSKAGKRYTRAFDEVEQHCHPIIGKENEFKGYVTMYYNDVPLYNKEHDNYDVRDIEVEYSVWYK

Mean predicted aligned error: 4.23 Å

pLDDT: mean 93.9, std 4.61, range [73.25, 98.31]

Nearest PDB structures (foldseek):
  3ic8-assembly2_A  TM=6.288E-01  e=1.838E+00  Pseudomonas syringae pv. tomato
  8bsi-assembly1_LQ  TM=3.675E-01  e=8.597E+00  Giardia duodenalis